Protein AF-A0A3S5JBV8-F1 (afdb_monomer_lite)

pLDDT: mean 80.42, std 17.77, range [36.53, 97.38]

Secondary structure (DSSP, 8-state):
------------HHHHTSPPPPTT--HHHHHHHHHHHTT-SS------------HHHHHHHHHHHHHHHHHHHHHHHHHHHSPPPHHHHHHHHHHHHHHHHHHHHTTT--GGGS-HHHHHHHHHHHHTTHHHHHHHHHHHHHHHHHHHHHHHHHHHTT-

Structure (mmCIF, N/CA/C/O backbone):
data_AF-A0A3S5JBV8-F1
#
_entry.id   AF-A0A3S5JBV8-F1
#
loop_
_atom_site.group_PDB
_atom_site.id
_atom_site.type_symbol
_atom_site.label_atom_id
_atom_site.label_alt_id
_atom_site.label_comp_id
_atom_site.label_asym_id
_atom_site.label_entity_id
_atom_site.label_seq_id
_atom_site.pdbx_PDB_ins_code
_atom_site.Cartn_x
_atom_site.Cartn_y
_atom_site.Cartn_z
_atom_site.occupancy
_atom_site.B_iso_or_equiv
_atom_site.auth_seq_id
_atom_site.auth_comp_id
_atom_site.auth_asym_id
_atom_site.auth_atom_id
_atom_site.pdbx_PDB_model_num
ATOM 1 N N . MET A 1 1 ? 53.257 -49.736 -39.143 1.00 37.06 1 MET A N 1
ATOM 2 C CA . MET A 1 1 ? 53.932 -49.595 -37.833 1.00 37.06 1 MET A CA 1
ATOM 3 C C . MET A 1 1 ? 53.169 -48.539 -37.034 1.00 37.06 1 MET A C 1
ATOM 5 O O . MET A 1 1 ? 53.272 -47.361 -37.346 1.00 37.06 1 MET A O 1
ATOM 9 N N . GLY A 1 2 ? 52.265 -48.954 -36.141 1.00 36.53 2 GLY A N 1
ATOM 10 C CA . GLY A 1 2 ? 51.357 -48.046 -35.428 1.00 36.53 2 GLY A CA 1
ATOM 11 C C . GLY A 1 2 ? 51.978 -47.530 -34.131 1.00 36.53 2 GLY A C 1
ATOM 12 O O . GLY A 1 2 ? 52.232 -48.314 -33.225 1.00 36.53 2 GLY A O 1
ATOM 13 N N . PHE A 1 3 ? 52.216 -46.222 -34.033 1.00 46.81 3 PHE A N 1
ATOM 14 C CA . PHE A 1 3 ? 52.662 -45.579 -32.795 1.00 46.81 3 PHE A CA 1
ATOM 15 C C . PHE A 1 3 ? 51.457 -45.320 -31.878 1.00 46.81 3 PHE A C 1
ATOM 17 O O . PHE A 1 3 ? 50.741 -44.329 -32.025 1.00 46.81 3 PHE A O 1
ATOM 24 N N . THR A 1 4 ? 51.223 -46.204 -30.910 1.00 51.53 4 THR A N 1
ATOM 25 C CA . THR A 1 4 ? 50.280 -45.951 -29.814 1.00 51.53 4 THR A CA 1
ATOM 26 C C . THR A 1 4 ? 50.891 -44.926 -28.855 1.00 51.53 4 THR A C 1
ATOM 28 O O . THR A 1 4 ? 51.816 -45.248 -28.107 1.00 51.53 4 THR A O 1
ATOM 31 N N . ARG A 1 5 ? 50.397 -43.680 -28.857 1.00 50.78 5 ARG A N 1
ATOM 32 C CA . ARG A 1 5 ? 50.760 -42.691 -27.827 1.00 50.78 5 ARG A CA 1
ATOM 33 C C . ARG A 1 5 ? 50.222 -43.177 -26.479 1.00 50.78 5 ARG A C 1
ATOM 35 O O . ARG A 1 5 ? 49.013 -43.146 -26.262 1.00 50.78 5 ARG A O 1
ATOM 42 N N . LYS A 1 6 ? 51.102 -43.613 -25.572 1.00 53.22 6 LYS A N 1
ATOM 43 C CA . LYS A 1 6 ? 50.749 -43.775 -24.154 1.00 53.22 6 LYS A CA 1
ATOM 44 C C . LYS A 1 6 ? 50.271 -42.414 -23.637 1.00 53.22 6 LYS A C 1
ATOM 46 O O . LYS A 1 6 ? 51.002 -41.429 -23.721 1.00 53.22 6 LYS A O 1
ATOM 51 N N . ARG A 1 7 ? 49.025 -42.347 -23.166 1.00 48.00 7 ARG A N 1
ATOM 52 C CA . ARG A 1 7 ? 48.469 -41.173 -22.484 1.00 48.00 7 ARG A CA 1
ATOM 53 C C . ARG A 1 7 ? 49.258 -41.005 -21.180 1.00 48.00 7 ARG A C 1
ATOM 55 O O . ARG A 1 7 ? 49.188 -41.882 -20.330 1.00 48.00 7 ARG A O 1
ATOM 62 N N . LEU A 1 8 ? 50.041 -39.935 -21.053 1.00 56.12 8 LEU A N 1
ATOM 63 C CA . LEU A 1 8 ? 50.654 -39.564 -19.776 1.00 56.12 8 LEU A CA 1
ATOM 64 C C . LEU A 1 8 ? 49.522 -39.139 -18.832 1.00 56.12 8 LEU A C 1
ATOM 66 O O . LEU A 1 8 ? 48.741 -38.251 -19.178 1.00 56.12 8 LEU A O 1
ATOM 70 N N . GLU A 1 9 ? 49.392 -39.807 -17.690 1.00 62.75 9 GLU A N 1
ATOM 71 C CA . GLU A 1 9 ? 48.432 -39.445 -16.647 1.00 62.75 9 GLU A CA 1
ATOM 72 C C . GLU A 1 9 ? 48.908 -38.166 -15.959 1.00 62.75 9 GLU A C 1
ATOM 74 O O . GLU A 1 9 ? 49.811 -38.176 -15.127 1.00 62.75 9 GLU A O 1
ATOM 79 N N . VAL A 1 10 ? 48.339 -37.033 -16.363 1.00 60.50 10 VAL A N 1
ATOM 80 C CA . VAL A 1 10 ? 48.597 -35.742 -15.727 1.00 60.50 10 VAL A CA 1
ATOM 81 C C . VAL A 1 10 ? 47.440 -35.479 -14.771 1.00 60.50 10 VAL A C 1
ATOM 83 O O . VAL A 1 10 ? 46.347 -35.127 -15.214 1.00 60.50 10 VAL A O 1
ATOM 86 N N . TYR A 1 11 ? 47.670 -35.686 -13.473 1.00 65.56 11 TYR A N 1
ATOM 87 C CA . TYR A 1 11 ? 46.701 -35.349 -12.429 1.00 65.56 11 TYR A CA 1
ATOM 88 C C . TYR A 1 11 ? 46.295 -33.877 -12.542 1.00 65.56 11 TYR A C 1
ATOM 90 O O . TYR A 1 11 ? 47.135 -32.982 -12.680 1.00 65.56 11 TYR A O 1
ATOM 98 N N . THR A 1 12 ? 44.995 -33.606 -12.492 1.00 61.97 12 THR A N 1
ATOM 99 C CA . THR A 1 12 ? 44.477 -32.238 -12.527 1.00 61.97 12 THR A CA 1
ATOM 100 C C . THR A 1 12 ? 44.697 -31.553 -11.176 1.00 61.97 12 THR A C 1
ATOM 102 O O . THR A 1 12 ? 44.669 -32.183 -10.124 1.00 61.97 12 THR A O 1
ATOM 105 N N . PHE A 1 13 ? 44.872 -30.227 -11.161 1.00 51.16 13 PHE A N 1
ATOM 106 C CA . PHE A 1 13 ? 45.084 -29.459 -9.920 1.00 51.16 13 PHE A CA 1
ATOM 107 C C . PHE A 1 13 ? 43.998 -29.705 -8.852 1.00 51.16 13 PHE A C 1
ATOM 109 O O . PHE A 1 13 ? 44.270 -29.670 -7.656 1.00 51.16 13 PHE A O 1
ATOM 116 N N . LYS A 1 14 ? 42.762 -30.004 -9.278 1.00 55.56 14 LYS A N 1
ATOM 117 C CA . LYS A 1 14 ? 41.666 -30.387 -8.376 1.00 55.56 14 LYS A CA 1
ATOM 118 C C . LYS A 1 14 ? 41.866 -31.756 -7.728 1.00 55.56 14 LYS A C 1
ATOM 120 O O . LYS A 1 14 ? 41.440 -31.925 -6.593 1.00 55.56 14 LYS A O 1
ATOM 125 N N . GLU A 1 15 ? 42.482 -32.700 -8.429 1.00 57.34 15 GLU A N 1
ATOM 126 C CA . GLU A 1 15 ? 42.815 -34.025 -7.897 1.00 57.34 15 GLU A CA 1
ATOM 127 C C . GLU A 1 15 ? 43.998 -33.937 -6.924 1.00 57.34 15 GLU A C 1
ATOM 129 O O . GLU A 1 15 ? 43.974 -34.584 -5.889 1.00 57.34 15 GLU A O 1
ATOM 134 N N . LEU A 1 16 ? 44.965 -33.044 -7.166 1.00 60.94 16 LEU A N 1
ATOM 135 C CA . LEU A 1 16 ? 46.082 -32.772 -6.244 1.00 60.94 16 LEU A CA 1
ATOM 136 C C . LEU A 1 16 ? 45.667 -32.083 -4.931 1.00 60.94 16 LEU A C 1
ATOM 138 O O . LEU A 1 16 ? 46.335 -32.243 -3.914 1.00 60.94 16 LEU A O 1
ATOM 142 N N . LEU A 1 17 ? 44.574 -31.315 -4.930 1.00 59.97 17 LEU A N 1
ATOM 143 C CA . LEU A 1 17 ? 44.046 -30.670 -3.719 1.00 59.97 17 LEU A CA 1
ATOM 144 C C . LEU A 1 17 ? 43.176 -31.600 -2.855 1.00 59.97 17 LEU A C 1
ATOM 146 O O . LEU A 1 17 ? 42.784 -31.220 -1.749 1.00 59.97 17 LEU A O 1
ATOM 150 N N . VAL A 1 18 ? 42.848 -32.797 -3.345 1.00 57.41 18 VAL A N 1
ATOM 151 C CA . VAL A 1 18 ? 42.013 -33.777 -2.646 1.00 57.41 18 VAL A CA 1
ATOM 152 C C . VAL A 1 18 ? 42.851 -35.030 -2.426 1.00 57.41 18 VAL A C 1
ATOM 154 O O . VAL A 1 18 ? 42.988 -35.844 -3.330 1.00 57.41 18 VAL A O 1
ATOM 157 N N . ALA A 1 19 ? 43.409 -35.193 -1.224 1.00 57.66 19 ALA A N 1
ATOM 158 C CA . ALA A 1 19 ? 44.122 -36.419 -0.874 1.00 57.66 19 ALA A CA 1
ATOM 159 C C . ALA A 1 19 ? 43.193 -37.640 -1.075 1.00 57.66 19 ALA A C 1
ATOM 161 O O . ALA A 1 19 ? 42.075 -37.624 -0.540 1.00 57.66 19 ALA A O 1
ATOM 162 N N . PRO A 1 20 ? 43.597 -38.667 -1.850 1.00 55.31 20 PRO A N 1
ATOM 163 C CA . PRO A 1 20 ? 42.858 -39.920 -1.905 1.00 55.31 20 PRO A CA 1
ATOM 164 C C . PRO A 1 20 ? 42.904 -40.562 -0.512 1.00 55.31 20 PRO A C 1
ATOM 166 O O . PRO A 1 20 ? 43.968 -40.692 0.083 1.00 55.31 20 PRO A O 1
ATOM 169 N N . LEU A 1 21 ? 41.733 -40.884 0.036 1.00 56.50 21 LEU A N 1
ATOM 170 C CA . LEU A 1 21 ? 41.604 -41.541 1.336 1.00 56.50 21 LEU A CA 1
ATOM 171 C C . LEU A 1 21 ? 41.880 -43.034 1.142 1.00 56.50 21 LEU A C 1
ATOM 173 O O . LEU A 1 21 ? 41.207 -43.655 0.321 1.00 56.50 21 LEU A O 1
ATOM 177 N N . GLU A 1 22 ? 42.834 -43.599 1.880 1.00 57.44 22 GLU A N 1
ATOM 178 C CA . GLU A 1 22 ? 43.003 -45.053 1.940 1.00 57.44 22 GLU A CA 1
ATOM 179 C C . GLU A 1 22 ? 41.869 -45.697 2.756 1.00 57.44 22 GLU A C 1
ATOM 181 O O . GLU A 1 22 ? 41.278 -45.087 3.660 1.00 57.44 22 GLU A O 1
ATOM 186 N N . ASP A 1 23 ? 41.538 -46.942 2.414 1.00 49.66 23 ASP A N 1
ATOM 187 C CA . ASP A 1 23 ? 40.451 -47.701 3.026 1.00 49.66 23 ASP A CA 1
ATOM 188 C C . ASP A 1 23 ? 40.827 -48.137 4.455 1.00 49.66 23 ASP A C 1
ATOM 190 O O . ASP A 1 23 ? 41.256 -49.260 4.697 1.00 49.66 23 ASP A O 1
ATOM 194 N N . GLY A 1 24 ? 40.668 -47.218 5.416 1.00 57.91 24 GLY A N 1
ATOM 195 C CA . GLY A 1 24 ? 40.909 -47.496 6.839 1.00 57.91 24 GLY A CA 1
ATOM 196 C C . GLY A 1 24 ? 40.701 -46.341 7.830 1.00 57.91 24 GLY A C 1
ATOM 197 O O . GLY A 1 24 ? 40.668 -46.595 9.028 1.00 57.91 24 GLY A O 1
ATOM 198 N N . GLU A 1 25 ? 40.529 -45.089 7.385 1.00 52.34 25 GLU A N 1
ATOM 199 C CA . GLU A 1 25 ? 40.481 -43.939 8.311 1.00 52.34 25 GLU A CA 1
ATOM 200 C C . GLU A 1 25 ? 39.079 -43.524 8.813 1.00 52.34 25 GLU A C 1
ATOM 202 O O . GLU A 1 25 ? 38.057 -43.696 8.133 1.00 52.34 25 GLU A O 1
ATOM 207 N N . ASP A 1 26 ? 39.105 -42.923 10.011 1.00 60.16 26 ASP A N 1
ATOM 208 C CA . ASP A 1 26 ? 38.018 -42.463 10.887 1.00 60.16 26 ASP A CA 1
ATOM 209 C C . ASP A 1 26 ? 36.937 -41.644 10.144 1.00 60.16 26 ASP A C 1
ATOM 211 O O . ASP A 1 26 ? 37.235 -40.681 9.424 1.00 60.16 26 ASP A O 1
ATOM 215 N N . GLU A 1 27 ? 35.655 -42.006 10.302 1.00 59.38 27 GLU A N 1
ATOM 216 C CA . GLU A 1 27 ? 34.525 -41.483 9.503 1.00 59.38 27 GLU A CA 1
ATOM 217 C C . GLU A 1 27 ? 34.424 -39.947 9.509 1.00 59.38 27 GLU A C 1
ATOM 219 O O . GLU A 1 27 ? 33.979 -39.319 8.538 1.00 59.38 27 GLU A O 1
ATOM 224 N N . TYR A 1 28 ? 34.901 -39.323 10.586 1.00 62.59 28 TYR A N 1
ATOM 225 C CA . TYR A 1 28 ? 34.932 -37.878 10.768 1.00 62.59 28 TYR A CA 1
ATOM 226 C C . TYR A 1 28 ? 35.837 -37.157 9.752 1.00 62.59 28 TYR A C 1
ATOM 228 O O . TYR A 1 28 ? 35.483 -36.089 9.233 1.00 62.59 28 TYR A O 1
ATOM 236 N N . LEU A 1 29 ? 36.981 -37.750 9.393 1.00 64.38 29 LEU A N 1
ATOM 237 C CA . LEU A 1 29 ? 37.880 -37.208 8.369 1.00 64.38 29 LEU A CA 1
ATOM 238 C C . LEU A 1 29 ? 37.244 -37.301 6.977 1.00 64.38 29 LEU A C 1
ATOM 240 O O . LEU A 1 29 ? 37.278 -36.323 6.218 1.00 64.38 29 LEU A O 1
ATOM 244 N N . LYS A 1 30 ? 36.555 -38.415 6.686 1.00 64.44 30 LYS A N 1
ATOM 245 C CA . LYS A 1 30 ? 35.788 -38.615 5.442 1.00 64.44 30 LYS A CA 1
ATOM 246 C C . LYS A 1 30 ? 34.666 -37.582 5.304 1.00 64.44 30 LYS A C 1
ATOM 248 O O . LYS A 1 30 ? 34.489 -36.985 4.236 1.00 64.44 30 LYS A O 1
ATOM 253 N N . TYR A 1 31 ? 33.946 -37.304 6.392 1.00 66.12 31 TYR A N 1
ATOM 254 C CA . TYR A 1 31 ? 32.890 -36.290 6.429 1.00 66.12 31 TYR A CA 1
ATOM 255 C C . TYR A 1 31 ? 33.429 -34.877 6.151 1.00 66.12 31 TYR A C 1
ATOM 257 O O . TYR A 1 31 ? 32.885 -34.158 5.304 1.00 66.12 31 TYR A O 1
ATOM 265 N N . ARG A 1 32 ? 34.548 -34.490 6.782 1.00 68.06 32 ARG A N 1
ATOM 266 C CA . ARG A 1 32 ? 35.187 -33.182 6.545 1.00 68.06 32 ARG A CA 1
ATOM 267 C C . ARG A 1 32 ? 35.715 -33.045 5.117 1.00 68.06 32 ARG A C 1
ATOM 269 O O . ARG A 1 32 ? 35.508 -32.001 4.497 1.00 68.06 32 ARG A O 1
ATOM 276 N N . ALA A 1 33 ? 36.342 -34.082 4.562 1.00 64.44 33 ALA A N 1
ATOM 277 C CA . ALA A 1 33 ? 36.809 -34.083 3.174 1.00 64.44 33 ALA A CA 1
ATOM 278 C C . ALA A 1 33 ? 35.644 -33.944 2.174 1.00 64.44 33 ALA A C 1
ATOM 280 O O . ALA A 1 33 ? 35.705 -33.120 1.256 1.00 64.44 33 ALA A O 1
ATOM 281 N N . LYS A 1 34 ? 34.531 -34.658 2.402 1.00 68.88 34 LYS A N 1
ATOM 282 C CA . LYS A 1 34 ? 33.299 -34.532 1.603 1.00 68.88 34 LYS A CA 1
ATOM 283 C C . LYS A 1 34 ? 32.712 -33.118 1.668 1.00 68.88 34 LYS A C 1
ATOM 285 O O . LYS A 1 34 ? 32.306 -32.581 0.638 1.00 68.88 34 LYS A O 1
ATOM 290 N N . LYS A 1 35 ? 32.696 -32.490 2.848 1.00 66.81 35 LYS A N 1
ATOM 291 C CA . LYS A 1 35 ? 32.222 -31.105 3.022 1.00 66.81 35 LYS A CA 1
ATOM 292 C C . LYS A 1 35 ? 33.108 -30.083 2.303 1.00 66.81 35 LYS A C 1
ATOM 294 O O . LYS A 1 35 ? 32.567 -29.180 1.668 1.00 66.81 35 LYS A O 1
ATOM 299 N N . ARG A 1 36 ? 34.438 -30.265 2.308 1.00 64.44 36 ARG A N 1
ATOM 300 C CA . ARG A 1 36 ? 35.370 -29.436 1.514 1.00 64.44 36 ARG A CA 1
ATOM 301 C C . ARG A 1 36 ? 35.126 -29.587 0.012 1.00 64.44 36 ARG A C 1
ATOM 303 O O . ARG A 1 36 ? 34.992 -28.583 -0.679 1.00 64.44 36 ARG A O 1
ATOM 310 N N . ARG A 1 37 ? 34.989 -30.824 -0.484 1.00 64.56 37 ARG A N 1
ATOM 311 C CA . ARG A 1 37 ? 34.703 -31.103 -1.905 1.00 64.56 37 ARG A CA 1
ATOM 312 C C . ARG A 1 37 ? 33.390 -30.473 -2.372 1.00 64.56 37 ARG A C 1
ATOM 314 O O . ARG A 1 37 ? 33.309 -29.971 -3.487 1.00 64.56 37 ARG A O 1
ATOM 321 N N . ASN A 1 38 ? 32.373 -30.491 -1.516 1.00 67.00 38 ASN A N 1
ATOM 322 C CA . ASN A 1 38 ? 31.052 -29.958 -1.832 1.00 67.00 38 ASN A CA 1
ATOM 323 C C . ASN A 1 38 ? 30.931 -28.435 -1.603 1.00 67.00 38 ASN A C 1
ATOM 325 O O . ASN A 1 38 ? 29.849 -27.892 -1.797 1.00 67.00 38 ASN A O 1
ATOM 329 N N . GLY A 1 39 ? 32.006 -27.740 -1.199 1.00 57.91 39 GLY A N 1
ATOM 330 C CA . GLY A 1 39 ? 32.021 -26.279 -1.029 1.00 57.91 39 GLY A CA 1
ATOM 331 C C . GLY A 1 39 ? 31.259 -25.748 0.194 1.00 57.91 39 GLY A C 1
ATOM 332 O O . GLY A 1 39 ? 31.079 -24.542 0.315 1.00 57.91 39 GLY A O 1
ATOM 333 N N . ALA A 1 40 ? 30.844 -26.620 1.115 1.00 56.81 40 ALA A N 1
ATOM 334 C CA . ALA A 1 40 ? 29.989 -26.294 2.263 1.00 56.81 40 ALA A CA 1
ATOM 335 C C . ALA A 1 40 ? 30.790 -26.121 3.571 1.00 56.81 40 ALA A C 1
ATOM 337 O O . ALA A 1 40 ? 30.395 -26.614 4.623 1.00 56.81 40 ALA A O 1
ATOM 338 N N . MET A 1 41 ? 31.967 -25.490 3.501 1.00 51.59 41 MET A N 1
ATOM 339 C CA . MET A 1 41 ? 32.865 -25.302 4.655 1.00 51.59 41 MET A CA 1
ATOM 340 C C . MET A 1 41 ? 32.456 -24.121 5.559 1.00 51.59 41 MET A C 1
ATOM 342 O O . MET A 1 41 ? 32.951 -24.019 6.673 1.00 51.59 41 MET A O 1
ATOM 346 N N . TYR A 1 42 ? 31.562 -23.244 5.088 1.00 50.03 42 TYR A N 1
ATOM 347 C CA . TYR A 1 42 ? 31.188 -21.984 5.750 1.00 50.03 42 TYR A CA 1
ATOM 348 C C . TYR A 1 42 ? 29.671 -21.821 5.954 1.00 50.03 42 TYR A C 1
ATOM 350 O O . TYR A 1 42 ? 29.181 -20.702 6.075 1.00 50.03 42 TYR A O 1
ATOM 358 N N . GLU A 1 43 ? 28.902 -22.909 5.971 1.00 54.75 43 GLU A N 1
ATOM 359 C CA . GLU A 1 43 ? 27.492 -22.852 6.379 1.00 54.75 43 GLU A CA 1
ATOM 360 C C . GLU A 1 43 ? 27.395 -23.059 7.887 1.00 54.75 43 GLU A C 1
ATOM 362 O O . GLU A 1 43 ? 27.043 -24.142 8.327 1.00 54.75 43 GLU A O 1
ATOM 367 N N . GLU A 1 44 ? 27.760 -22.050 8.675 1.00 52.25 44 GLU A N 1
ATOM 368 C CA . GLU A 1 44 ? 27.373 -21.976 10.090 1.00 52.25 44 GLU A CA 1
ATOM 369 C C . GLU A 1 44 ? 27.618 -20.559 10.628 1.00 52.25 44 GLU A C 1
ATOM 371 O O . GLU A 1 44 ? 28.666 -20.243 11.184 1.00 52.25 44 GLU A O 1
ATOM 376 N N . ALA A 1 45 ? 26.640 -19.686 10.375 1.00 46.25 45 ALA A N 1
ATOM 377 C CA . ALA A 1 45 ? 26.232 -18.565 11.226 1.00 46.25 45 ALA A CA 1
ATOM 378 C C . ALA A 1 45 ? 25.055 -17.853 10.539 1.00 46.25 45 ALA A C 1
ATOM 380 O O . ALA A 1 45 ? 25.188 -16.746 10.018 1.00 46.25 45 ALA A O 1
ATOM 381 N N . GLU A 1 46 ? 23.887 -18.499 10.513 1.00 49.97 46 GLU A N 1
ATOM 382 C CA . GLU A 1 46 ? 22.622 -17.782 10.329 1.00 49.97 46 GLU A CA 1
ATOM 383 C C . GLU A 1 46 ? 22.358 -16.963 11.598 1.00 49.97 46 GLU A C 1
ATOM 385 O O . GLU A 1 46 ? 21.607 -17.354 12.485 1.00 49.97 46 GLU A O 1
ATOM 390 N N . THR A 1 47 ? 23.038 -15.825 11.724 1.00 47.81 47 THR A N 1
ATOM 391 C CA . THR A 1 47 ? 22.596 -14.770 12.625 1.00 47.81 47 THR A CA 1
ATOM 392 C C . THR A 1 47 ? 21.531 -13.967 11.888 1.00 47.81 47 THR A C 1
ATOM 394 O O . THR A 1 47 ? 21.768 -13.412 10.814 1.00 47.81 47 THR A O 1
ATOM 397 N N . GLU A 1 48 ? 20.326 -13.938 12.455 1.00 52.84 48 GLU A N 1
ATOM 398 C CA . GLU A 1 48 ? 19.252 -13.016 12.091 1.00 52.84 48 GLU A CA 1
ATOM 399 C C . GLU A 1 48 ? 19.735 -11.570 12.275 1.00 52.84 48 GLU A C 1
ATOM 401 O O . GLU A 1 48 ? 19.502 -10.928 13.296 1.00 52.84 48 GLU A O 1
ATOM 406 N N . ILE A 1 49 ? 20.441 -11.037 11.281 1.00 50.25 49 ILE A N 1
ATOM 407 C CA . ILE A 1 49 ? 20.684 -9.606 11.177 1.00 50.25 49 ILE A CA 1
ATOM 408 C C . ILE A 1 49 ? 19.539 -9.052 10.339 1.00 50.25 49 ILE A C 1
ATOM 410 O O . ILE A 1 49 ? 19.451 -9.267 9.128 1.00 50.25 49 ILE A O 1
ATOM 414 N N . GLU A 1 50 ? 18.653 -8.317 11.001 1.00 57.25 50 GLU A N 1
ATOM 415 C CA . GLU A 1 50 ? 17.633 -7.453 10.412 1.00 57.25 50 GLU A CA 1
ATOM 416 C C . GLU A 1 50 ? 18.321 -6.268 9.687 1.00 57.25 50 GLU A C 1
ATOM 418 O O . GLU A 1 50 ? 18.153 -5.094 10.018 1.00 57.25 50 GLU A O 1
ATOM 423 N N . GLU A 1 51 ? 19.205 -6.564 8.728 1.00 62.53 51 GLU A N 1
ATOM 424 C CA . GLU A 1 51 ? 20.101 -5.582 8.132 1.00 62.53 51 GLU A CA 1
ATOM 425 C C . GLU A 1 51 ? 19.332 -4.738 7.114 1.00 62.53 51 GLU A C 1
ATOM 427 O O . GLU A 1 51 ? 19.035 -5.138 5.981 1.00 62.53 51 GLU A O 1
ATOM 432 N N . ALA A 1 52 ? 19.003 -3.510 7.509 1.00 77.12 52 ALA A N 1
ATOM 433 C CA . ALA A 1 52 ? 18.632 -2.480 6.558 1.00 77.12 52 ALA A CA 1
ATOM 434 C C . ALA A 1 52 ? 19.727 -2.380 5.478 1.00 77.12 52 ALA A C 1
ATOM 436 O O . ALA A 1 52 ? 20.880 -2.135 5.807 1.00 77.12 52 ALA A O 1
ATOM 437 N N . LEU A 1 53 ? 19.351 -2.520 4.195 1.00 80.69 53 LEU A N 1
ATOM 438 C CA . LEU A 1 53 ? 20.256 -2.510 3.029 1.00 80.69 53 LEU A CA 1
ATOM 439 C C . LEU A 1 53 ? 21.489 -1.606 3.237 1.00 80.69 53 LEU A C 1
ATOM 441 O O . LEU A 1 53 ? 21.319 -0.383 3.389 1.00 80.69 53 LEU A O 1
ATOM 445 N N . THR A 1 54 ? 22.698 -2.178 3.173 1.00 90.25 54 THR A N 1
ATOM 446 C CA . THR A 1 54 ? 23.950 -1.419 3.328 1.00 90.25 54 THR A CA 1
ATOM 447 C C . THR A 1 54 ? 24.050 -0.312 2.276 1.00 90.25 54 THR A C 1
ATOM 449 O O . THR A 1 54 ? 23.435 -0.373 1.202 1.00 90.25 54 THR A O 1
ATOM 452 N N . THR A 1 55 ? 24.823 0.740 2.550 1.00 90.44 55 THR A N 1
ATOM 453 C CA . THR A 1 55 ? 24.972 1.889 1.633 1.00 90.44 55 THR A CA 1
ATOM 454 C C . THR A 1 55 ? 25.405 1.452 0.229 1.00 90.44 55 THR A C 1
ATOM 456 O O . THR A 1 55 ? 24.831 1.898 -0.770 1.00 90.44 55 THR A O 1
ATOM 459 N N . GLN A 1 56 ? 26.327 0.493 0.142 1.00 90.94 56 GLN A N 1
ATOM 460 C CA . GLN A 1 56 ? 26.786 -0.096 -1.115 1.00 90.94 56 GLN A CA 1
ATOM 461 C C . GLN A 1 56 ? 25.662 -0.850 -1.850 1.00 90.94 56 GLN A C 1
ATOM 463 O O . GLN A 1 56 ? 25.441 -0.632 -3.048 1.00 90.94 56 GLN A O 1
ATOM 468 N N . GLN A 1 57 ? 24.876 -1.672 -1.141 1.00 93.88 57 GLN A N 1
ATOM 469 C CA . GLN A 1 57 ? 23.712 -2.359 -1.714 1.00 93.88 57 GLN A CA 1
ATOM 470 C C . GLN A 1 57 ? 22.662 -1.357 -2.231 1.00 93.88 57 GLN A C 1
ATOM 472 O O . GLN A 1 57 ? 22.068 -1.577 -3.293 1.00 93.88 57 GLN A O 1
ATOM 477 N N . ARG A 1 58 ? 22.460 -0.218 -1.547 1.00 94.00 58 ARG A N 1
ATOM 478 C CA . ARG A 1 58 ? 21.546 0.853 -1.997 1.00 94.00 58 ARG A CA 1
ATOM 479 C C . ARG A 1 58 ? 22.018 1.498 -3.291 1.00 94.00 58 ARG A C 1
ATOM 481 O O . ARG A 1 58 ? 21.209 1.671 -4.205 1.00 94.00 58 ARG A O 1
ATOM 488 N N . VAL A 1 59 ? 23.307 1.825 -3.399 1.00 95.50 59 VAL A N 1
ATOM 489 C CA . VAL A 1 59 ? 23.892 2.389 -4.627 1.00 95.50 59 VAL A CA 1
ATOM 490 C C . VAL A 1 59 ? 23.739 1.405 -5.789 1.00 95.50 59 VAL A C 1
ATOM 492 O O . VAL A 1 59 ? 23.249 1.792 -6.855 1.00 95.50 59 VAL A O 1
ATOM 495 N N . LYS A 1 60 ? 24.029 0.116 -5.567 1.00 96.12 60 LYS A N 1
ATOM 496 C CA . LYS A 1 60 ? 23.840 -0.942 -6.573 1.00 96.12 60 LYS A CA 1
ATOM 497 C C . LYS A 1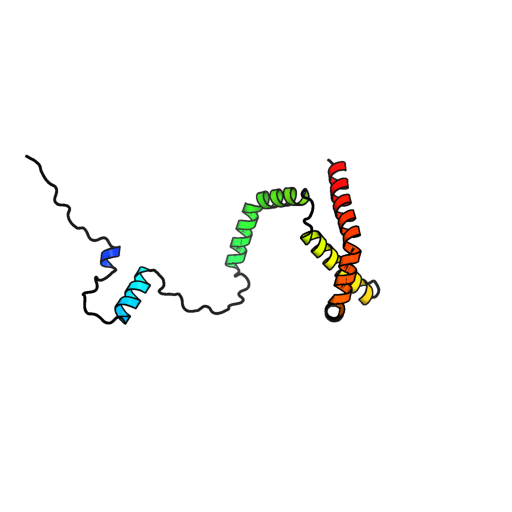 60 ? 22.377 -1.050 -7.014 1.00 96.12 60 LYS A C 1
ATOM 499 O O . LYS A 1 60 ? 22.081 -1.045 -8.211 1.00 96.12 60 LYS A O 1
ATOM 504 N N . ARG A 1 61 ? 21.430 -1.058 -6.070 1.00 94.94 61 ARG A N 1
ATOM 505 C CA . ARG A 1 61 ? 19.988 -1.115 -6.365 1.00 94.94 61 ARG A CA 1
ATOM 506 C C . ARG A 1 61 ? 19.508 0.138 -7.105 1.00 94.94 61 ARG A C 1
ATOM 508 O O . ARG A 1 61 ? 18.742 0.019 -8.060 1.00 94.94 61 ARG A O 1
ATOM 515 N N . ARG A 1 62 ? 20.015 1.329 -6.757 1.00 95.88 62 ARG A N 1
ATOM 516 C CA . ARG A 1 62 ? 19.762 2.589 -7.485 1.00 95.88 62 ARG A CA 1
ATOM 517 C C . ARG A 1 62 ? 20.211 2.490 -8.942 1.00 95.88 62 ARG A C 1
ATOM 519 O O . ARG A 1 62 ? 19.447 2.852 -9.837 1.00 95.88 62 ARG A O 1
ATOM 526 N N . GLN A 1 63 ? 21.418 1.986 -9.196 1.00 96.81 63 GLN A N 1
ATOM 527 C CA . GLN A 1 63 ? 21.940 1.801 -10.554 1.00 96.81 63 GLN A CA 1
ATOM 528 C C . GLN A 1 63 ? 21.108 0.791 -11.361 1.00 96.81 63 GLN A C 1
ATOM 530 O O . GLN A 1 63 ? 20.790 1.054 -12.522 1.00 96.81 63 GLN A O 1
ATOM 535 N N . ILE A 1 64 ? 20.700 -0.330 -10.754 1.00 97.00 64 ILE A N 1
ATOM 536 C CA . ILE A 1 64 ? 19.817 -1.323 -11.392 1.00 97.00 64 ILE A CA 1
ATOM 537 C C . ILE A 1 64 ? 18.468 -0.687 -11.764 1.00 97.00 64 ILE A C 1
ATOM 539 O O . ILE A 1 64 ? 18.008 -0.819 -12.897 1.00 97.00 64 ILE A O 1
ATOM 543 N N . MET A 1 65 ? 17.850 0.064 -10.849 1.00 96.06 65 MET A N 1
ATOM 544 C CA . MET A 1 65 ? 16.559 0.719 -11.094 1.00 96.06 65 MET A CA 1
ATOM 545 C C . MET A 1 65 ? 16.637 1.800 -12.178 1.00 96.06 65 MET A C 1
ATOM 547 O O . MET A 1 65 ? 15.685 1.961 -12.942 1.00 96.06 65 MET A O 1
ATOM 551 N N . ARG A 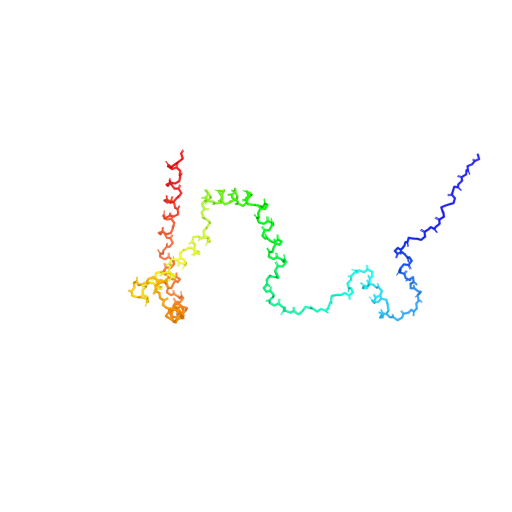1 66 ? 17.770 2.512 -12.284 1.00 95.88 66 ARG A N 1
ATOM 552 C CA . ARG A 1 66 ? 18.031 3.454 -13.385 1.00 95.88 66 ARG A CA 1
ATOM 553 C C . ARG A 1 66 ? 18.043 2.737 -14.733 1.00 95.88 66 ARG A C 1
ATOM 555 O O . ARG A 1 66 ? 17.322 3.157 -15.633 1.00 95.88 66 ARG A O 1
ATOM 562 N N . ARG A 1 67 ? 18.773 1.621 -14.837 1.00 96.00 67 ARG A N 1
ATOM 563 C CA . ARG A 1 67 ? 18.8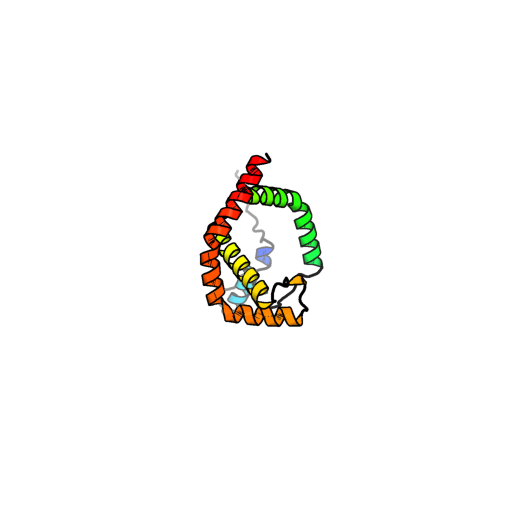20 0.789 -16.051 1.00 96.00 67 ARG A CA 1
ATOM 564 C C . ARG A 1 67 ? 17.443 0.222 -16.416 1.00 96.00 67 ARG A C 1
ATOM 566 O O . ARG A 1 67 ? 17.028 0.278 -17.567 1.00 96.00 67 ARG A O 1
ATOM 573 N N . LEU A 1 68 ? 16.682 -0.254 -15.430 1.00 97.38 68 LEU A N 1
ATOM 574 C CA . LEU A 1 68 ? 15.362 -0.861 -15.645 1.00 97.38 68 LEU A CA 1
ATOM 575 C C . LEU A 1 68 ? 14.210 0.150 -15.793 1.00 97.38 68 LEU A C 1
ATOM 577 O O . LEU A 1 68 ? 13.070 -0.270 -16.014 1.00 97.38 68 LEU A O 1
ATOM 581 N N . LYS A 1 69 ? 14.462 1.466 -15.697 1.00 97.00 69 LYS A N 1
ATOM 582 C CA . LYS A 1 69 ? 13.423 2.516 -15.675 1.00 97.00 69 LYS A CA 1
ATOM 583 C C . LYS A 1 69 ? 12.426 2.381 -16.829 1.00 97.00 69 LYS A C 1
ATOM 585 O O . LYS A 1 69 ? 11.219 2.422 -16.592 1.00 97.00 69 LYS A O 1
ATOM 590 N N . ALA A 1 70 ? 12.910 2.176 -18.055 1.00 97.00 70 ALA A N 1
ATOM 591 C CA . ALA A 1 70 ? 12.060 2.035 -19.239 1.00 97.00 70 ALA A CA 1
ATOM 592 C C . ALA A 1 70 ? 11.180 0.772 -19.180 1.00 97.00 70 ALA A C 1
ATOM 594 O O . ALA A 1 70 ? 9.968 0.846 -19.401 1.00 97.00 70 ALA A O 1
ATOM 595 N N . LYS A 1 71 ? 11.756 -0.373 -18.787 1.00 96.69 71 LYS A N 1
ATOM 596 C CA . LYS A 1 71 ? 11.031 -1.646 -18.631 1.00 96.69 71 LYS A CA 1
ATOM 597 C C . LYS A 1 71 ? 9.957 -1.548 -17.547 1.00 96.69 71 LYS A C 1
ATOM 599 O O . LYS A 1 71 ? 8.820 -1.967 -17.760 1.00 96.69 71 LYS A O 1
ATOM 604 N N . ILE A 1 72 ? 10.281 -0.924 -16.413 1.00 95.75 72 ILE A N 1
ATOM 605 C CA . ILE A 1 72 ? 9.334 -0.673 -15.319 1.00 95.75 72 ILE A CA 1
ATOM 606 C C . ILE A 1 72 ? 8.217 0.265 -15.784 1.00 95.75 72 ILE A C 1
ATOM 608 O O . ILE A 1 72 ? 7.047 -0.001 -15.511 1.00 95.75 72 ILE A O 1
ATOM 612 N N . ALA A 1 73 ? 8.542 1.338 -16.508 1.00 96.38 73 ALA A N 1
ATOM 613 C CA . ALA A 1 73 ? 7.547 2.266 -17.038 1.00 96.38 73 ALA A CA 1
ATOM 614 C C . ALA A 1 73 ? 6.587 1.569 -18.015 1.00 96.38 73 ALA A C 1
ATOM 616 O O . ALA A 1 73 ? 5.371 1.719 -17.892 1.00 96.38 73 ALA A O 1
ATOM 617 N N . MET A 1 74 ? 7.106 0.751 -18.933 1.00 96.12 74 MET A N 1
ATOM 618 C CA . MET A 1 74 ? 6.286 -0.043 -19.849 1.00 96.12 74 MET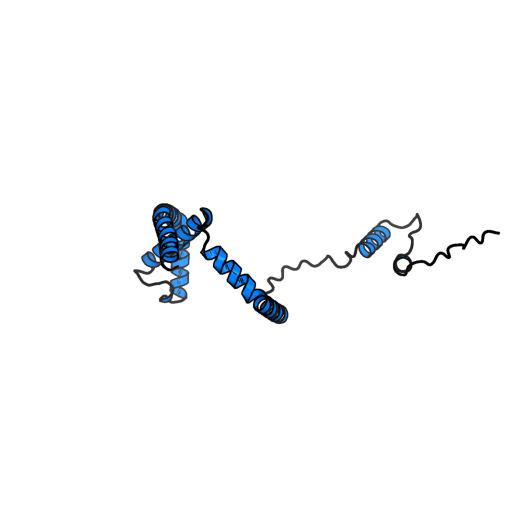 A CA 1
ATOM 619 C C . MET A 1 74 ? 5.418 -1.061 -19.095 1.00 96.12 74 MET A C 1
ATOM 621 O O . MET A 1 74 ? 4.219 -1.161 -19.361 1.00 96.12 74 MET A O 1
ATOM 625 N N . GLY A 1 75 ? 5.983 -1.764 -18.109 1.00 96.38 75 GLY A N 1
ATOM 626 C CA . GLY A 1 75 ? 5.248 -2.690 -17.245 1.00 96.38 75 GLY A CA 1
ATOM 627 C C . GLY A 1 75 ? 4.114 -2.003 -16.481 1.00 96.38 75 GLY A C 1
ATOM 628 O O . GLY A 1 75 ? 2.986 -2.494 -16.477 1.00 96.38 75 GLY A O 1
ATOM 629 N N . ARG A 1 76 ? 4.368 -0.811 -15.923 1.00 92.88 76 ARG A N 1
ATOM 630 C CA . ARG A 1 76 ? 3.350 0.032 -15.275 1.00 92.88 76 ARG A CA 1
ATOM 631 C C . ARG A 1 76 ? 2.258 0.445 -16.259 1.00 92.88 76 ARG A C 1
ATOM 633 O O . ARG A 1 76 ? 1.083 0.285 -15.943 1.00 92.88 76 ARG A O 1
ATOM 640 N N . LYS A 1 77 ? 2.620 0.909 -17.462 1.00 91.00 77 LYS A N 1
ATOM 641 C CA . LYS A 1 77 ? 1.658 1.261 -18.524 1.00 91.00 77 LYS A CA 1
ATOM 642 C C . LYS A 1 77 ? 0.763 0.073 -18.889 1.00 91.00 77 LYS A C 1
ATOM 644 O O . LYS A 1 77 ? -0.451 0.232 -18.958 1.00 91.00 77 LYS A O 1
ATOM 649 N N . ARG A 1 78 ? 1.336 -1.122 -19.064 1.00 91.62 78 ARG A N 1
ATOM 650 C CA . ARG A 1 78 ? 0.580 -2.355 -19.348 1.00 91.62 78 ARG A CA 1
ATOM 651 C C . ARG A 1 78 ? -0.333 -2.743 -18.181 1.00 91.62 78 ARG A C 1
ATOM 653 O O . ARG A 1 78 ? -1.504 -3.022 -18.401 1.00 91.62 78 ARG A O 1
ATOM 660 N N . ALA A 1 79 ? 0.163 -2.706 -16.945 1.00 90.31 79 ALA A N 1
ATOM 661 C CA . ALA A 1 79 ? -0.624 -3.036 -15.755 1.00 90.31 79 ALA A CA 1
ATOM 662 C C . ALA A 1 79 ? -1.789 -2.061 -15.522 1.00 90.31 79 ALA A C 1
ATOM 664 O O . ALA A 1 79 ? -2.864 -2.489 -15.118 1.00 90.31 79 ALA A O 1
ATOM 665 N N . MET A 1 80 ? -1.603 -0.772 -15.820 1.00 86.88 80 MET A N 1
ATOM 666 C CA . MET A 1 80 ? -2.656 0.244 -15.728 1.00 86.88 80 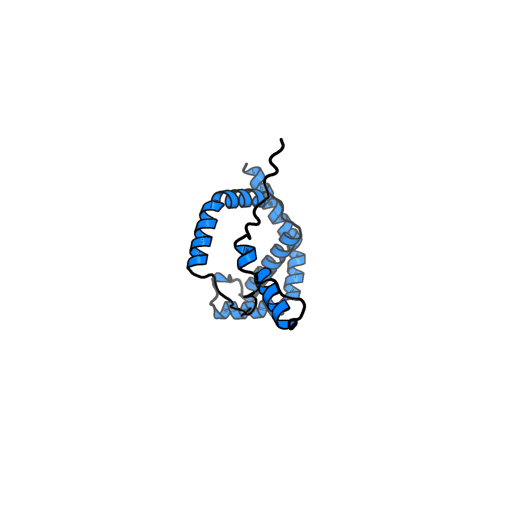MET A CA 1
ATOM 667 C C . MET A 1 80 ? -3.806 0.024 -16.718 1.00 86.88 80 MET A C 1
ATOM 669 O O . MET A 1 80 ? -4.913 0.486 -16.449 1.00 86.88 80 MET A O 1
ATOM 673 N N . LYS A 1 81 ? -3.560 -0.653 -17.845 1.00 86.31 81 LYS A N 1
ATOM 674 C CA . LYS A 1 81 ? -4.594 -0.994 -18.835 1.00 86.31 81 LYS A CA 1
ATOM 675 C C . LYS A 1 81 ? -5.406 -2.232 -18.448 1.00 86.31 81 LYS A C 1
ATOM 677 O O . LYS A 1 81 ? -6.500 -2.419 -18.963 1.00 86.31 81 LYS A O 1
ATOM 682 N N . LYS A 1 82 ? -4.881 -3.091 -17.570 1.00 89.06 82 LYS A N 1
ATOM 683 C CA . LYS A 1 82 ? -5.559 -4.324 -17.157 1.00 89.06 82 LYS A CA 1
ATOM 684 C C . LYS A 1 82 ? -6.601 -4.033 -16.078 1.00 89.06 82 LYS A C 1
ATOM 686 O O . LYS A 1 82 ? -6.330 -3.286 -15.136 1.00 89.06 82 LYS A O 1
ATOM 691 N N . ARG A 1 83 ? -7.760 -4.693 -16.175 1.00 88.06 83 ARG A N 1
ATOM 692 C CA . ARG A 1 83 ? -8.767 -4.702 -15.107 1.00 88.06 83 ARG A CA 1
ATOM 693 C C . ARG A 1 83 ? -8.176 -5.312 -13.836 1.00 88.06 83 ARG A C 1
ATOM 695 O O . ARG A 1 83 ? -7.360 -6.234 -13.889 1.00 88.06 83 ARG A O 1
ATOM 702 N N . ALA A 1 84 ? -8.563 -4.780 -12.682 1.00 92.38 84 ALA A N 1
ATOM 703 C CA . ALA A 1 84 ? -8.110 -5.318 -11.410 1.00 92.38 84 ALA A CA 1
ATOM 704 C C . ALA A 1 84 ? -8.712 -6.703 -11.135 1.00 92.38 84 ALA A C 1
ATOM 706 O O . ALA A 1 84 ? -9.903 -6.930 -11.347 1.00 92.38 84 ALA A O 1
ATOM 707 N N . THR A 1 85 ? -7.880 -7.607 -10.619 1.00 93.88 85 THR A N 1
ATOM 708 C CA . THR A 1 85 ? -8.304 -8.929 -10.146 1.00 93.88 85 THR A CA 1
ATOM 709 C C . THR A 1 85 ? -9.251 -8.798 -8.944 1.00 93.88 85 THR A C 1
ATOM 711 O O . THR A 1 85 ? -9.181 -7.798 -8.213 1.00 93.88 85 THR A O 1
ATOM 714 N N . PRO A 1 86 ? -10.127 -9.788 -8.689 1.00 93.06 86 PRO A N 1
ATOM 715 C CA . PRO A 1 86 ? -11.061 -9.749 -7.560 1.00 93.06 86 PRO A CA 1
ATOM 716 C C . PRO A 1 86 ? -10.360 -9.536 -6.210 1.00 93.06 86 PRO A C 1
ATOM 718 O O . PRO A 1 86 ? -10.855 -8.783 -5.374 1.00 93.06 86 PRO A O 1
ATOM 721 N N . GLU A 1 87 ? -9.174 -10.109 -6.014 1.00 94.62 87 GLU A N 1
ATOM 722 C CA . GLU A 1 87 ? -8.352 -9.906 -4.815 1.00 94.62 87 GLU A CA 1
ATOM 723 C C . GLU A 1 87 ? -7.912 -8.450 -4.639 1.00 94.62 87 GLU A C 1
ATOM 725 O O . GLU A 1 87 ? -8.051 -7.879 -3.556 1.00 94.62 87 GLU A O 1
ATOM 730 N N . LYS A 1 88 ? -7.453 -7.795 -5.715 1.00 94.25 88 LYS A N 1
ATOM 731 C CA . LYS A 1 88 ? -7.066 -6.376 -5.679 1.00 94.25 88 LYS A CA 1
ATOM 732 C C . LYS A 1 88 ? -8.257 -5.486 -5.340 1.00 94.25 88 LYS A C 1
ATOM 734 O O . LYS A 1 88 ? -8.094 -4.509 -4.609 1.00 94.25 88 LYS A O 1
ATOM 739 N N . LEU A 1 89 ? -9.447 -5.825 -5.834 1.00 94.56 89 LEU A N 1
ATOM 740 C CA . LEU A 1 89 ? -10.683 -5.117 -5.497 1.00 94.56 89 LEU A CA 1
ATOM 741 C C . LEU A 1 89 ? -11.046 -5.298 -4.017 1.00 94.56 89 LEU A C 1
ATOM 743 O O . LEU A 1 89 ? -11.344 -4.304 -3.355 1.00 94.56 89 LEU A O 1
ATOM 747 N N . LYS A 1 90 ? -10.917 -6.514 -3.467 1.00 95.56 90 LYS A N 1
ATOM 748 C CA . LYS A 1 90 ? -11.084 -6.779 -2.025 1.00 95.56 90 LYS A CA 1
ATOM 749 C C . LYS A 1 90 ? -10.098 -5.969 -1.178 1.00 95.56 90 LYS A C 1
ATOM 751 O O . LYS A 1 90 ? -10.512 -5.266 -0.259 1.00 95.56 90 LYS A O 1
ATOM 756 N N . GLN A 1 91 ? -8.814 -5.963 -1.536 1.00 96.06 91 GLN A N 1
ATOM 757 C CA . GLN A 1 91 ? -7.791 -5.177 -0.833 1.00 96.06 91 GLN A CA 1
ATOM 758 C C . GLN A 1 91 ? -8.031 -3.659 -0.927 1.00 96.06 91 GLN A C 1
ATOM 760 O O . GLN A 1 91 ? -7.755 -2.912 0.013 1.00 96.06 91 GLN A O 1
ATOM 765 N N . ARG A 1 92 ? -8.521 -3.154 -2.067 1.00 95.69 92 ARG A N 1
ATOM 766 C CA . ARG A 1 92 ? -8.899 -1.736 -2.214 1.00 95.69 92 ARG A CA 1
ATOM 767 C C . ARG A 1 92 ? -10.117 -1.387 -1.365 1.00 95.69 92 ARG A C 1
ATOM 769 O O . ARG A 1 92 ? -10.084 -0.356 -0.701 1.00 95.69 92 ARG A O 1
ATOM 776 N N . ALA A 1 93 ? -11.135 -2.245 -1.336 1.00 97.06 93 ALA A N 1
ATOM 777 C CA . ALA A 1 93 ? -12.303 -2.059 -0.482 1.00 97.06 93 ALA A CA 1
ATOM 778 C C . ALA A 1 93 ? -11.924 -2.047 1.003 1.00 97.06 93 ALA A C 1
ATOM 780 O O . ALA A 1 93 ? -12.328 -1.138 1.719 1.00 97.06 93 ALA A O 1
ATOM 781 N N . ALA A 1 94 ? -11.061 -2.968 1.442 1.00 95.94 94 ALA A N 1
ATOM 782 C CA . ALA A 1 94 ? -10.547 -2.987 2.810 1.00 95.94 94 ALA A CA 1
ATOM 783 C C . ALA A 1 94 ? -9.793 -1.693 3.169 1.00 95.94 94 ALA A C 1
ATOM 785 O O . ALA A 1 94 ? -10.003 -1.129 4.241 1.00 95.94 94 ALA A O 1
ATOM 786 N N . ARG A 1 95 ? -8.952 -1.171 2.263 1.00 94.88 95 ARG A N 1
ATOM 787 C CA . ARG A 1 95 ? -8.252 0.110 2.474 1.00 94.88 95 ARG A CA 1
ATOM 788 C C . ARG A 1 95 ? -9.210 1.294 2.571 1.00 94.88 95 ARG A C 1
ATOM 790 O O . ARG A 1 95 ? -9.054 2.111 3.474 1.00 94.88 95 ARG A O 1
ATOM 797 N N . ARG A 1 96 ? -10.212 1.372 1.690 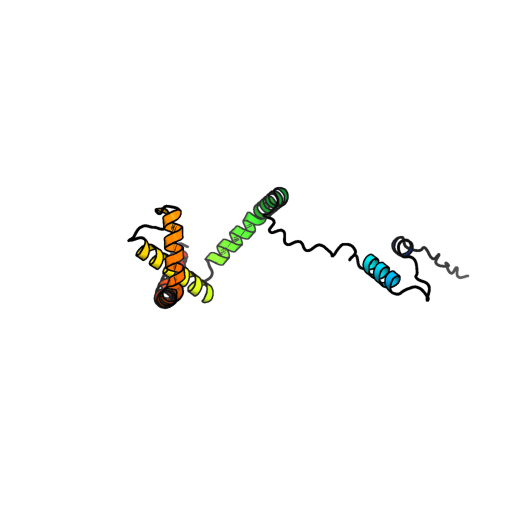1.00 95.50 96 ARG A N 1
ATOM 798 C CA . ARG A 1 96 ? -11.233 2.430 1.740 1.00 95.50 96 ARG A CA 1
ATOM 799 C C . ARG A 1 96 ? -12.077 2.355 3.008 1.00 95.50 96 ARG A C 1
ATOM 801 O O . ARG A 1 96 ? -12.320 3.385 3.623 1.00 95.50 96 ARG A O 1
ATOM 808 N N . ALA A 1 97 ? -12.452 1.152 3.437 1.00 96.38 97 ALA A N 1
ATOM 809 C CA . ALA A 1 97 ? -13.172 0.942 4.687 1.00 96.38 97 ALA A CA 1
ATOM 810 C C . ALA A 1 97 ? -12.346 1.402 5.900 1.00 96.38 97 ALA A C 1
ATOM 812 O O . ALA A 1 97 ? -12.866 2.112 6.758 1.00 96.38 97 ALA A O 1
ATOM 813 N N . ARG A 1 98 ? -11.040 1.088 5.940 1.00 94.75 98 ARG A N 1
ATOM 814 C CA . ARG A 1 98 ? -10.132 1.609 6.979 1.00 94.75 98 ARG A CA 1
ATOM 815 C C . ARG A 1 98 ? -10.045 3.132 6.960 1.00 94.75 98 ARG A C 1
ATOM 817 O O . ARG A 1 98 ? -10.152 3.745 8.013 1.00 94.75 98 ARG A O 1
ATOM 824 N N . GLN A 1 99 ? -9.879 3.744 5.789 1.00 93.62 99 GLN A N 1
ATOM 825 C CA . GLN A 1 99 ? -9.813 5.205 5.654 1.00 93.62 99 GLN A CA 1
ATOM 826 C C . GLN A 1 99 ? -11.112 5.882 6.101 1.00 93.62 99 GLN A C 1
ATOM 828 O O . GLN A 1 99 ? -11.066 6.857 6.844 1.00 93.62 99 GLN A O 1
ATOM 833 N N . ALA A 1 100 ? -12.267 5.330 5.726 1.00 94.00 100 ALA A N 1
ATOM 834 C CA . ALA A 1 100 ? -13.561 5.824 6.180 1.00 94.00 100 ALA A CA 1
ATOM 835 C C . ALA A 1 100 ? -13.721 5.690 7.703 1.00 94.00 100 ALA A C 1
ATOM 837 O O . ALA A 1 100 ? -14.239 6.599 8.345 1.00 94.00 100 ALA A O 1
ATOM 838 N N . MET A 1 101 ? -13.245 4.591 8.298 1.00 93.88 101 MET A N 1
ATOM 839 C CA . MET A 1 101 ? -13.247 4.415 9.753 1.00 93.88 101 MET A CA 1
ATOM 840 C C . MET A 1 101 ? -12.326 5.422 10.452 1.00 93.88 101 MET A C 1
ATOM 842 O O . MET A 1 101 ? -12.728 6.020 11.445 1.00 93.88 101 MET A O 1
ATOM 846 N N . ILE A 1 102 ? -11.124 5.651 9.913 1.00 93.56 102 ILE A N 1
ATOM 847 C CA . ILE A 1 102 ? -10.194 6.672 10.414 1.00 93.56 102 ILE A CA 1
ATOM 848 C C . ILE A 1 102 ? -10.874 8.039 10.390 1.00 93.56 102 ILE A C 1
ATOM 850 O O . ILE A 1 102 ? -10.933 8.681 11.430 1.00 93.56 102 ILE A O 1
ATOM 854 N N . LYS A 1 103 ? -11.467 8.423 9.252 1.00 93.06 103 LYS A N 1
ATOM 855 C CA . LYS A 1 103 ? -12.157 9.708 9.084 1.00 93.06 103 LYS A CA 1
ATOM 856 C C . LYS A 1 103 ? -13.324 9.892 10.060 1.00 93.06 103 LYS A C 1
ATOM 858 O O . LYS A 1 103 ? -13.561 10.991 10.552 1.00 93.06 103 LYS A O 1
ATOM 863 N N . LYS A 1 104 ? -14.049 8.813 10.374 1.00 92.00 104 LYS A N 1
ATOM 864 C CA . LYS A 1 104 ? -15.102 8.835 11.401 1.00 92.00 104 LYS A CA 1
ATOM 865 C C . LYS A 1 104 ? -14.532 9.068 12.802 1.00 92.00 104 LYS A C 1
ATOM 867 O O . LYS A 1 104 ? -15.079 9.867 13.553 1.00 92.00 104 LYS A O 1
ATOM 872 N N . LEU A 1 105 ? -13.440 8.390 13.152 1.00 91.31 105 LEU A N 1
ATOM 873 C CA . LEU A 1 105 ? -12.814 8.498 14.475 1.00 91.31 105 LEU A CA 1
ATOM 874 C C . LEU A 1 105 ? -12.079 9.829 14.682 1.00 91.31 105 LEU A C 1
ATOM 876 O O . LEU A 1 105 ? -12.022 10.318 15.805 1.00 91.31 105 LEU A O 1
ATOM 880 N N . SER A 1 106 ? -11.558 10.427 13.611 1.00 90.44 106 SER A N 1
ATOM 881 C CA . SER A 1 106 ? -10.893 11.734 13.611 1.00 90.44 106 SER A CA 1
ATOM 882 C C . SER A 1 106 ? -11.860 12.919 13.486 1.00 90.44 106 SER A C 1
ATOM 884 O O . SER A 1 106 ? -11.410 14.050 13.306 1.00 90.44 106 SER A O 1
ATOM 886 N N . ARG A 1 107 ? -13.181 12.680 13.570 1.00 88.81 107 ARG A N 1
ATOM 887 C CA . ARG A 1 107 ? -14.238 13.700 13.422 1.00 88.81 107 ARG A CA 1
ATOM 888 C C . ARG A 1 107 ? -14.112 14.506 12.122 1.00 88.81 107 ARG A C 1
ATOM 890 O O . ARG A 1 107 ? -14.272 15.719 12.113 1.00 88.81 107 ARG A O 1
ATOM 897 N N . GLY A 1 108 ? -13.807 13.825 11.020 1.00 85.94 108 GLY A N 1
ATOM 898 C CA . GLY A 1 108 ? -13.738 14.427 9.689 1.00 85.94 108 GLY A CA 1
ATOM 899 C C . GLY A 1 108 ? -12.351 14.903 9.260 1.00 85.94 108 GLY A C 1
ATOM 900 O O . GLY A 1 108 ? -12.169 15.098 8.061 1.00 85.94 108 GLY A O 1
ATOM 901 N N . LYS A 1 109 ? -11.379 15.001 10.179 1.00 88.44 109 LYS A N 1
ATOM 902 C CA . LYS A 1 109 ? -9.985 15.343 9.851 1.00 88.44 109 LYS A CA 1
ATOM 903 C C . LYS A 1 109 ? -9.299 14.214 9.098 1.00 88.44 109 LYS A C 1
ATOM 905 O O . LYS A 1 109 ? -9.492 13.037 9.426 1.00 88.44 109 LYS A O 1
ATOM 910 N N . ASP A 1 110 ? -8.464 14.541 8.128 1.00 86.25 110 ASP A N 1
ATOM 911 C CA . ASP A 1 110 ? -7.709 13.514 7.419 1.00 86.25 110 ASP A CA 1
ATOM 912 C C . ASP A 1 110 ? -6.493 13.056 8.237 1.00 86.25 110 ASP A C 1
ATOM 914 O O . ASP A 1 110 ? -5.968 13.767 9.092 1.00 86.25 110 ASP A O 1
ATOM 918 N N . LYS A 1 111 ? -6.019 11.825 7.991 1.00 80.88 111 LYS A N 1
ATOM 919 C CA . LYS A 1 111 ? -4.898 11.233 8.749 1.00 80.88 111 LYS A CA 1
ATOM 920 C C . LYS A 1 111 ? -3.638 12.115 8.726 1.00 80.88 111 LYS A C 1
ATOM 922 O O . LYS A 1 111 ? -2.852 12.061 9.665 1.00 80.88 111 LYS A O 1
ATOM 927 N N . SER A 1 112 ? -3.433 12.879 7.656 1.00 87.56 112 SER A N 1
ATOM 928 C CA . SER A 1 112 ? -2.306 13.803 7.479 1.00 87.56 112 SER A CA 1
ATOM 929 C C . SER A 1 112 ? -2.356 15.026 8.392 1.00 87.56 112 SER A C 1
ATOM 931 O O . SER A 1 112 ? -1.307 15.581 8.685 1.00 87.56 112 SER A O 1
ATOM 933 N N . GLU A 1 113 ? -3.541 15.426 8.849 1.00 87.81 113 GLU A N 1
ATOM 934 C CA . GLU A 1 113 ? -3.751 16.622 9.680 1.00 87.81 113 GLU A CA 1
ATOM 935 C C . GLU A 1 113 ? -3.589 16.328 11.179 1.00 87.81 113 GLU A C 1
ATOM 937 O O . GLU A 1 113 ? -3.666 17.223 12.017 1.00 87.81 113 GLU A O 1
ATOM 942 N N . LEU A 1 114 ? -3.402 15.056 11.535 1.00 88.06 114 LEU A N 1
ATOM 943 C CA . LEU A 1 114 ? -3.306 14.600 12.913 1.00 88.06 114 LEU A CA 1
ATOM 944 C C . LEU A 1 114 ? -1.855 14.572 13.397 1.00 88.06 114 LEU A C 1
ATOM 946 O O . LEU A 1 114 ? -0.951 14.095 12.698 1.00 88.06 114 LEU A O 1
ATOM 950 N N . SER A 1 115 ? -1.655 14.967 14.656 1.00 94.12 115 SER A N 1
ATOM 951 C CA . SER A 1 115 ? -0.375 14.785 15.346 1.00 94.12 115 SER A CA 1
ATOM 952 C C . SER A 1 115 ? 0.026 13.303 15.386 1.00 94.12 115 SER A C 1
ATOM 954 O O . SER A 1 115 ? -0.802 12.398 15.246 1.00 94.12 115 SER A O 1
ATOM 956 N N . TYR A 1 116 ? 1.317 13.025 15.562 1.00 92.88 116 TYR A N 1
ATOM 957 C CA . TYR A 1 116 ? 1.833 11.657 15.652 1.00 92.88 116 TYR A CA 1
ATOM 958 C C . TYR A 1 116 ? 1.149 10.839 16.762 1.00 92.88 116 TYR A C 1
ATOM 960 O O . TYR A 1 116 ? 0.745 9.699 16.521 1.00 92.88 116 TYR A O 1
ATOM 968 N N . SER A 1 117 ? 0.931 11.444 17.934 1.00 92.25 117 SER A N 1
ATOM 969 C CA . SER A 1 117 ? 0.213 10.817 19.054 1.00 92.25 117 SER A CA 1
ATOM 970 C C . SER A 1 117 ? -1.220 10.438 18.668 1.00 92.25 117 SER A C 1
ATOM 972 O O . SER A 1 117 ? -1.621 9.280 18.785 1.00 92.25 117 SER A O 1
ATOM 974 N N . GLN A 1 118 ? -1.958 11.385 18.089 1.00 91.88 118 GLN A N 1
ATOM 975 C CA . GLN A 1 118 ? -3.336 11.189 17.636 1.00 91.88 118 GLN A CA 1
ATOM 976 C C . GLN A 1 118 ? -3.444 10.098 16.563 1.00 91.88 118 GLN A C 1
ATOM 978 O O . GLN A 1 118 ? -4.371 9.289 16.590 1.00 91.88 118 GLN A O 1
ATOM 983 N N . ARG A 1 119 ? -2.486 10.029 15.627 1.00 91.75 119 ARG A N 1
ATOM 984 C CA . ARG A 1 119 ? -2.440 8.958 14.619 1.00 91.75 119 ARG A CA 1
ATOM 985 C C . ARG A 1 119 ? -2.300 7.585 15.269 1.00 91.75 119 ARG A C 1
ATOM 987 O O . ARG A 1 119 ? -3.064 6.688 14.916 1.00 91.75 119 ARG A O 1
ATOM 994 N N . LYS A 1 120 ? -1.386 7.439 16.233 1.00 93.50 120 LYS A N 1
ATOM 995 C CA . LYS A 1 120 ? -1.167 6.181 16.963 1.00 93.50 120 LYS A CA 1
ATOM 996 C C . LYS A 1 120 ? -2.430 5.738 17.703 1.00 93.50 120 LYS A C 1
ATOM 998 O O . LYS A 1 120 ? -2.848 4.588 17.577 1.00 93.50 120 LYS A O 1
ATOM 1003 N N . GLU A 1 121 ? -3.082 6.649 18.419 1.00 93.38 121 GLU A N 1
ATOM 1004 C CA . GLU A 1 121 ? -4.323 6.341 19.137 1.00 93.38 121 GLU A CA 1
ATOM 1005 C C . GLU A 1 121 ? -5.457 5.916 18.200 1.00 93.38 121 GLU A C 1
ATOM 1007 O O . GLU A 1 121 ? -6.163 4.938 18.464 1.00 93.38 121 GLU A O 1
ATOM 1012 N N . ILE A 1 122 ? -5.644 6.627 17.083 1.00 94.25 122 ILE A N 1
ATOM 1013 C CA . ILE A 1 122 ? -6.679 6.271 16.110 1.00 94.25 122 ILE A CA 1
ATOM 1014 C C . ILE A 1 122 ? -6.378 4.912 15.486 1.00 94.25 122 ILE A C 1
ATOM 1016 O O . ILE A 1 122 ? -7.291 4.101 15.349 1.00 94.25 122 ILE A O 1
ATOM 1020 N N . GLU A 1 123 ? -5.124 4.616 15.154 1.00 91.88 123 GLU A N 1
ATOM 1021 C CA . GLU A 1 123 ? -4.737 3.308 14.621 1.00 91.88 123 GLU A CA 1
ATOM 1022 C C . GLU A 1 123 ? -5.039 2.168 15.598 1.00 91.88 123 GLU A C 1
ATOM 1024 O O . GLU A 1 123 ? -5.623 1.162 15.190 1.00 91.88 123 GLU A O 1
ATOM 1029 N N . GLN A 1 124 ? -4.769 2.350 16.893 1.00 94.94 124 GLN A N 1
ATOM 1030 C CA . GLN A 1 124 ? -5.152 1.380 17.925 1.00 94.94 124 GLN A CA 1
ATOM 1031 C C . GLN A 1 124 ? -6.674 1.186 17.988 1.00 94.94 124 GLN A C 1
ATOM 1033 O O . GLN A 1 124 ? -7.172 0.061 18.080 1.00 94.94 124 GLN A O 1
ATOM 1038 N N . ARG A 1 125 ? -7.449 2.273 17.892 1.00 93.44 125 ARG A N 1
ATOM 1039 C CA . ARG A 1 125 ? -8.921 2.212 17.881 1.00 93.44 125 ARG A CA 1
ATOM 1040 C C . ARG A 1 125 ? -9.472 1.545 16.619 1.00 93.44 125 ARG A C 1
ATOM 1042 O O . ARG A 1 125 ? -10.512 0.890 16.702 1.00 93.44 125 ARG A O 1
ATOM 1049 N N . VAL A 1 126 ? -8.809 1.715 15.477 1.00 94.62 126 VAL A N 1
ATOM 1050 C CA . VAL A 1 126 ? -9.148 1.071 14.198 1.00 94.62 126 VAL A CA 1
ATOM 1051 C C . VAL A 1 126 ? -8.845 -0.424 14.263 1.00 94.62 126 VAL A C 1
ATOM 1053 O O . VAL A 1 126 ? -9.693 -1.214 13.854 1.00 94.62 126 VAL A O 1
ATOM 1056 N N . ALA A 1 127 ? -7.704 -0.819 14.836 1.00 94.19 127 ALA A N 1
ATOM 1057 C CA . ALA A 1 127 ? -7.321 -2.222 15.002 1.00 94.19 127 ALA A CA 1
ATOM 1058 C C . ALA A 1 127 ? -8.356 -3.007 15.826 1.00 94.19 127 ALA A C 1
ATOM 1060 O O . ALA A 1 127 ? -8.790 -4.082 15.419 1.00 94.19 127 ALA A O 1
ATOM 1061 N N . LYS A 1 128 ? -8.865 -2.411 16.913 1.00 95.56 128 LYS A N 1
ATOM 1062 C CA . LYS A 1 128 ? -9.943 -2.995 17.738 1.00 95.56 128 LYS A CA 1
ATOM 1063 C C . LYS A 1 128 ? -11.279 -3.168 16.994 1.00 95.56 128 LYS A C 1
ATOM 1065 O O . LYS A 1 128 ? -12.178 -3.834 17.491 1.00 95.56 128 LYS A O 1
ATOM 1070 N N . ARG A 1 129 ? -11.451 -2.552 15.818 1.00 94.81 129 ARG A N 1
ATOM 1071 C CA . ARG A 1 129 ? -12.713 -2.506 15.054 1.00 94.81 129 ARG A CA 1
ATOM 1072 C C . ARG A 1 129 ? -12.640 -3.272 13.729 1.00 94.81 129 ARG A C 1
ATOM 1074 O O . ARG A 1 129 ? -13.413 -2.982 12.812 1.00 94.81 129 ARG A O 1
ATOM 1081 N N . GLN A 1 130 ? -11.748 -4.259 13.624 1.00 94.25 130 GLN A N 1
ATOM 1082 C CA . GLN A 1 130 ? -11.517 -5.019 12.391 1.00 94.25 130 GLN A CA 1
ATOM 1083 C C . GLN A 1 130 ? -12.796 -5.660 11.821 1.00 94.25 130 GLN A C 1
ATOM 1085 O O . GLN A 1 130 ? -13.083 -5.503 10.637 1.00 94.25 130 GLN A O 1
ATOM 1090 N N . SER A 1 131 ? -13.651 -6.244 12.664 1.00 96.06 131 SER A N 1
ATOM 1091 C CA . SER A 1 131 ? -14.919 -6.854 12.226 1.00 96.06 131 SER A CA 1
ATOM 1092 C C . SER A 1 131 ? -15.884 -5.858 11.561 1.00 96.06 131 SER A C 1
ATOM 1094 O O . SER A 1 131 ? -16.597 -6.187 10.608 1.00 96.06 131 SER A O 1
ATOM 1096 N N . MET A 1 132 ? -15.916 -4.605 12.025 1.00 94.75 132 MET A N 1
ATOM 1097 C CA . MET A 1 132 ? -16.701 -3.545 11.384 1.00 94.75 132 MET A CA 1
ATOM 1098 C C . MET A 1 132 ? -16.100 -3.132 10.043 1.00 94.75 132 MET A C 1
ATOM 1100 O O . MET A 1 132 ? -16.842 -2.881 9.092 1.00 94.75 132 MET A O 1
ATOM 1104 N N . ILE A 1 133 ? -14.769 -3.081 9.962 1.00 95.56 133 ILE A N 1
ATOM 1105 C CA . ILE A 1 133 ? -14.038 -2.765 8.731 1.00 95.56 133 ILE A CA 1
ATOM 1106 C C . ILE A 1 133 ? -14.321 -3.828 7.672 1.00 95.56 133 ILE A C 1
ATOM 1108 O O . ILE A 1 133 ? -14.585 -3.469 6.528 1.00 95.56 133 ILE A O 1
ATOM 1112 N N . ASP A 1 134 ? -14.366 -5.106 8.042 1.00 95.94 134 ASP A N 1
ATOM 1113 C CA . ASP A 1 134 ? -14.647 -6.195 7.103 1.00 95.94 134 ASP A CA 1
ATOM 1114 C C . ASP A 1 134 ? -16.090 -6.142 6.581 1.00 95.94 134 ASP A C 1
ATOM 1116 O O . ASP A 1 134 ? -16.334 -6.293 5.379 1.00 95.94 134 ASP A O 1
ATOM 1120 N N . ARG A 1 135 ? -17.061 -5.832 7.452 1.00 96.81 135 ARG A N 1
ATOM 1121 C CA . ARG A 1 135 ? -18.456 -5.587 7.041 1.00 96.81 135 ARG A CA 1
ATOM 1122 C C . ARG A 1 135 ? -18.567 -4.384 6.104 1.00 96.81 135 ARG A C 1
ATOM 1124 O O . ARG A 1 135 ? -19.253 -4.453 5.084 1.00 96.81 135 ARG A O 1
ATOM 1131 N N . MET A 1 136 ? -17.874 -3.292 6.416 1.00 96.12 136 MET A N 1
ATOM 1132 C CA . MET A 1 136 ? -17.848 -2.094 5.577 1.00 96.12 136 MET A CA 1
ATOM 1133 C C . MET A 1 136 ? -17.158 -2.361 4.234 1.00 96.12 136 MET A C 1
ATOM 1135 O O . MET A 1 136 ? -17.652 -1.921 3.199 1.00 96.12 136 MET A O 1
ATOM 1139 N N . ALA A 1 137 ? -16.077 -3.141 4.223 1.00 96.62 137 ALA A N 1
ATOM 1140 C CA . ALA A 1 137 ? -15.373 -3.532 3.010 1.00 96.62 137 ALA A CA 1
ATOM 1141 C C . ALA A 1 137 ? -16.290 -4.322 2.071 1.00 96.62 137 ALA A C 1
ATOM 1143 O O . ALA A 1 137 ? -16.354 -3.992 0.889 1.00 96.62 137 ALA A O 1
ATOM 1144 N N . LYS A 1 138 ? -17.063 -5.291 2.591 1.00 96.12 138 LYS A N 1
ATOM 1145 C CA . LYS A 1 138 ? -18.068 -6.032 1.806 1.00 96.12 138 LYS A CA 1
ATOM 1146 C C . LYS A 1 138 ? -19.088 -5.088 1.157 1.00 96.12 138 LYS A C 1
ATOM 1148 O O . LYS A 1 138 ? -19.323 -5.192 -0.044 1.00 96.12 138 LYS A O 1
ATOM 1153 N N . LYS A 1 139 ? -19.612 -4.113 1.911 1.00 95.94 139 LYS A N 1
ATOM 1154 C CA . LYS A 1 139 ? -20.548 -3.092 1.397 1.00 95.94 139 LYS A CA 1
ATOM 1155 C C . LYS A 1 139 ? -19.915 -2.152 0.362 1.00 95.94 139 LYS A C 1
ATOM 1157 O O . LYS A 1 139 ? -20.597 -1.698 -0.546 1.00 95.94 139 LYS A O 1
ATOM 1162 N N . MET A 1 140 ? -18.615 -1.876 0.469 1.00 94.88 140 MET A N 1
ATOM 1163 C CA . MET A 1 140 ? -17.875 -1.018 -0.466 1.00 94.88 140 MET A CA 1
ATOM 1164 C C . MET A 1 140 ? -17.409 -1.739 -1.741 1.00 94.88 140 MET A C 1
ATOM 1166 O O . MET A 1 140 ? -16.941 -1.087 -2.671 1.00 94.88 140 MET A O 1
ATOM 1170 N N . LEU A 1 141 ? -17.512 -3.069 -1.835 1.00 94.94 141 LEU A N 1
ATOM 1171 C CA . LEU A 1 141 ? -17.072 -3.799 -3.033 1.00 94.94 141 LEU A CA 1
ATOM 1172 C C . LEU A 1 141 ? -17.767 -3.339 -4.329 1.00 94.94 141 LEU A C 1
ATOM 1174 O O . LEU A 1 141 ? -17.059 -3.156 -5.325 1.00 94.94 141 LEU A O 1
ATOM 1178 N N . PRO A 1 142 ? -19.097 -3.124 -4.372 1.00 95.69 142 PRO A N 1
ATOM 1179 C CA . PRO A 1 142 ? -19.771 -2.668 -5.586 1.00 95.69 142 PRO A CA 1
ATOM 1180 C C . PRO A 1 142 ? -19.329 -1.266 -6.008 1.00 95.69 142 PRO A C 1
ATOM 1182 O O . PRO A 1 142 ? -19.086 -1.034 -7.190 1.00 95.69 142 PRO A O 1
ATOM 1185 N N . THR A 1 143 ? -19.158 -0.345 -5.056 1.00 95.50 143 THR A N 1
ATOM 1186 C CA . THR A 1 143 ? -18.707 1.024 -5.353 1.00 95.50 143 THR A CA 1
ATOM 1187 C C . THR A 1 143 ? -17.265 1.030 -5.856 1.00 95.50 143 THR A C 1
ATOM 1189 O O . THR A 1 143 ? -16.969 1.648 -6.871 1.00 95.50 143 THR A O 1
ATOM 1192 N N . VAL A 1 144 ? -16.377 0.240 -5.242 1.00 95.50 144 VAL A N 1
ATOM 1193 C CA . VAL A 1 144 ? -14.995 0.049 -5.720 1.00 95.50 144 VAL A CA 1
ATOM 1194 C C . VAL A 1 144 ? -14.956 -0.523 -7.132 1.00 95.50 144 VAL A C 1
ATOM 1196 O O . VAL A 1 144 ? -14.132 -0.089 -7.933 1.00 95.50 144 VAL A O 1
ATOM 1199 N N . ARG A 1 145 ? -15.838 -1.474 -7.460 1.00 94.38 145 ARG A N 1
ATOM 1200 C CA . ARG A 1 145 ? -15.951 -2.018 -8.821 1.00 94.38 145 ARG A CA 1
ATOM 1201 C C . ARG A 1 145 ? -16.385 -0.948 -9.819 1.00 94.38 145 ARG A C 1
ATOM 1203 O O . ARG A 1 145 ? -15.761 -0.849 -10.871 1.00 94.38 145 ARG A O 1
ATOM 1210 N N . LYS A 1 146 ? -17.408 -0.152 -9.490 1.00 94.25 146 LYS A N 1
ATOM 1211 C CA . LYS A 1 146 ? -17.882 0.951 -10.343 1.00 94.25 146 LYS A CA 1
ATOM 1212 C C . LYS A 1 146 ? -16.779 1.982 -10.588 1.00 94.25 146 LYS A C 1
ATOM 1214 O O . LYS A 1 146 ? -16.537 2.331 -11.736 1.00 94.25 146 LYS A O 1
ATOM 1219 N N . ASP A 1 147 ? -16.050 2.376 -9.549 1.00 93.06 147 ASP A N 1
ATOM 1220 C CA . ASP A 1 147 ? -14.943 3.331 -9.672 1.00 93.06 147 ASP A CA 1
ATOM 1221 C C . ASP A 1 147 ? -13.782 2.801 -10.518 1.00 93.06 147 ASP A C 1
ATOM 1223 O O . ASP A 1 147 ? -13.117 3.554 -11.226 1.00 93.06 147 ASP A O 1
ATOM 1227 N N . ASP A 1 148 ? -13.475 1.508 -10.412 1.00 91.62 148 ASP A N 1
ATOM 1228 C CA . ASP A 1 148 ? -12.440 0.897 -11.244 1.00 91.62 148 ASP A CA 1
ATOM 1229 C C . ASP A 1 148 ? -12.868 0.874 -12.714 1.00 91.62 148 ASP A C 1
ATOM 1231 O O . ASP A 1 148 ? -12.063 1.184 -13.591 1.00 91.62 148 ASP A O 1
ATOM 1235 N N . MET A 1 149 ? -14.142 0.568 -12.974 1.00 90.38 149 MET A N 1
ATOM 1236 C CA . MET A 1 149 ? -14.712 0.597 -14.319 1.00 90.38 149 MET A CA 1
ATOM 1237 C C . MET A 1 149 ? -14.748 2.014 -14.892 1.00 90.38 149 MET A C 1
ATOM 1239 O O . MET A 1 149 ? -14.323 2.200 -16.027 1.00 90.38 149 MET A O 1
ATOM 1243 N N . SER A 1 150 ? -15.164 3.023 -14.120 1.00 90.50 150 SER A N 1
ATOM 1244 C CA . SER A 1 150 ? -15.190 4.418 -14.583 1.00 90.50 150 SER A CA 1
ATOM 1245 C C . SER A 1 150 ? -13.786 4.944 -14.885 1.00 90.50 150 SER A C 1
ATOM 1247 O O . SER A 1 150 ? -13.572 5.592 -15.908 1.00 90.50 150 SER A O 1
ATOM 1249 N N . LYS A 1 151 ? -12.785 4.581 -14.072 1.00 87.62 151 LYS A N 1
ATOM 1250 C CA . LYS A 1 151 ? -11.372 4.891 -14.346 1.00 87.62 151 LYS A CA 1
ATOM 1251 C C . LYS A 1 151 ? -10.853 4.229 -15.615 1.00 87.62 151 LYS A C 1
ATOM 1253 O O . LYS A 1 151 ? -9.966 4.785 -16.258 1.00 87.62 151 LYS A O 1
ATOM 1258 N N . MET A 1 152 ? -11.344 3.039 -15.954 1.00 86.31 152 MET A N 1
ATOM 1259 C CA . MET A 1 152 ? -10.990 2.376 -17.209 1.00 86.31 152 MET A CA 1
ATOM 1260 C C . MET A 1 152 ? -11.715 3.002 -18.404 1.00 86.31 152 MET A C 1
ATOM 1262 O O . MET A 1 152 ? -11.060 3.290 -19.402 1.00 86.31 152 MET A O 1
ATOM 1266 N N . ALA A 1 153 ? -13.012 3.287 -18.284 1.00 84.50 153 ALA A N 1
ATOM 1267 C CA . ALA A 1 153 ? -13.819 3.911 -19.334 1.00 84.50 153 ALA A CA 1
ATOM 1268 C C . ALA A 1 153 ? -13.341 5.335 -19.672 1.00 84.50 153 ALA A C 1
ATOM 1270 O O . ALA A 1 153 ? -13.131 5.669 -20.834 1.00 84.50 153 ALA A O 1
ATOM 1271 N N . GLY A 1 154 ? -13.044 6.159 -18.663 1.00 81.50 154 GLY A N 1
ATOM 1272 C CA . GLY A 1 154 ? -12.488 7.500 -18.879 1.00 81.50 154 GLY A CA 1
ATOM 1273 C C . GLY A 1 154 ? -11.101 7.490 -19.537 1.00 81.50 154 GLY A C 1
ATOM 1274 O O . GLY A 1 154 ? -10.674 8.490 -20.104 1.00 81.50 154 GLY A O 1
ATOM 1275 N N . ARG A 1 155 ? -10.385 6.356 -19.497 1.00 76.31 155 ARG A N 1
ATOM 1276 C CA . ARG A 1 155 ? -9.111 6.181 -20.211 1.00 76.31 155 ARG A CA 1
ATOM 1277 C C . ARG A 1 155 ? -9.297 5.743 -21.655 1.00 76.31 155 ARG A C 1
ATOM 1279 O O . ARG A 1 155 ? -8.482 6.144 -22.476 1.00 76.31 155 ARG A O 1
ATOM 1286 N N . SER A 1 156 ? -10.301 4.918 -21.960 1.00 70.25 156 SER A N 1
ATOM 1287 C CA . SER A 1 156 ? -10.609 4.561 -23.349 1.00 70.25 156 SER A CA 1
ATOM 1288 C C . SER A 1 156 ? -11.179 5.747 -24.119 1.00 70.25 156 SER A C 1
ATOM 1290 O O . SER A 1 156 ? -10.835 5.900 -25.277 1.00 70.25 156 SER A O 1
ATOM 1292 N N . ALA A 1 157 ? -11.969 6.606 -23.467 1.00 70.44 157 ALA A N 1
ATOM 1293 C CA . ALA A 1 157 ? -12.536 7.809 -24.082 1.00 70.44 157 ALA A CA 1
ATOM 1294 C C . ALA A 1 157 ? -11.507 8.923 -24.361 1.00 70.44 157 ALA A C 1
ATOM 1296 O O . ALA A 1 157 ? -11.761 9.801 -25.171 1.00 70.44 157 ALA A O 1
ATOM 1297 N N . LYS A 1 158 ? -10.354 8.915 -23.674 1.00 62.03 158 LYS A N 1
ATOM 1298 C CA . LYS A 1 158 ? -9.272 9.905 -23.850 1.00 62.03 158 LYS A CA 1
ATOM 1299 C C . LYS A 1 158 ? -8.202 9.454 -24.858 1.00 62.03 158 LYS A C 1
ATOM 1301 O O . LYS A 1 158 ? -7.163 10.100 -24.970 1.00 62.03 158 LYS A O 1
ATOM 1306 N N . LYS A 1 159 ? -8.399 8.298 -25.488 1.00 52.81 159 LYS A N 1
ATOM 1307 C CA . LYS A 1 159 ? -7.510 7.755 -26.513 1.00 52.81 159 LYS A CA 1
ATOM 1308 C C . LYS A 1 159 ? -8.039 8.153 -27.880 1.00 52.81 159 LYS A C 1
ATOM 1310 O O . LYS A 1 159 ? -7.177 8.439 -28.732 1.00 52.81 159 LYS A O 1
#

Radius of gyration: 31.83 Å; chains: 1; bounding box: 74×66×57 Å

Foldseek 3Di:
DDDDPDPDDDDDPVNVVQDDDDPPDDVVVVVVSVCVVVVNPPPDDPDPDPDDQDPVSVVVVVVVCVVCVVVVVVVVVVVLLDQDDLVVLLVVLLVVLLQVQLCVVVVNDGLVVDDPVSNVVSVVVSVVCSVVSNVSSVVCSVVSNVVSVVSNVVVVVVD

Sequence (159 aa):
MGFTRKRLEVYTFKELLVAPLEDGEDEYLKYRAKKRRNGAMYEEAETEIEEALTTQQRVKRRQIMRRLKAKIAMGRKRAMKKRATPEKLKQRAARRARQAMIKKLSRGKDKSELSYSQRKEIEQRVAKRQSMIDRMAKKMLPTVRKDDMSKMAGRSAKK